Protein AF-A0AAV2JQS8-F1 (afdb_monomer_lite)

Secondary structure (DSSP, 8-state):
-HHHHHHHHHHHHHHHHHHHHTT--STTTTGGGHHHHHHHHHHHHHHHHH-SSSSTTSSSS---------GGGT--SSSHHHHHHHHHHHHHHHHHHHHHHHHHHHHHHHHHHHHHHHHHHHHHHHHHHHH--

Foldseek 3Di:
DVVVLVVVLVVVCCVVCVVPPVVDDDPPPPVVCVVVNVVSVCVVVCVVVVPPDDDPPPPPPDDPDDDDDPCVVVPPDDDVVVVVVVVVVVVVVVVVVVVVVVVVVVVVVVVVVVVVVVVVVVVVVVVVVVVVD

Radius of gyration: 31.69 Å; chains: 1; bounding box: 70×42×85 Å

InterPro domains:
  IPR001388 Synaptobrevin-like [PR00219] (57-76)
  IPR001388 Synaptobrevin-like [PR00219] (77-96)
  IPR001388 Synaptobrevin-like [PR00219] (111-130)
  IPR010908 Longin domain [PF13774] (1-35)
  IPR010908 Longin domain [PS50859] (1-37)
  IPR010908 Longin domain [cd14824] (1-44)
  IPR011012 Longin-like domain superfamily [SSF64356] (1-44)
  IPR042855 v-SNARE, coiled-coil homology domain [PF00957] (53-128)
  IPR042855 v-SNARE, coiled-coil homology domain [PS50892] (52-112)
  IPR044565 Vesicle-trafficking protein Sec22 [PTHR45837] (1-131)

Structure (mmCIF, N/CA/C/O backbone):
data_AF-A0AAV2JQS8-F1
#
_entry.id   AF-A0AAV2JQS8-F1
#
loop_
_atom_site.group_PDB
_atom_site.id
_atom_site.type_symbol
_atom_site.label_atom_id
_atom_site.label_alt_id
_atom_site.label_comp_id
_atom_site.label_asym_id
_atom_site.label_entity_id
_atom_site.label_seq_id
_atom_site.pdbx_PDB_ins_code
_atom_site.Cartn_x
_atom_site.Cartn_y
_atom_site.Cartn_z
_atom_site.occupancy
_atom_site.B_iso_or_equiv
_atom_site.auth_seq_id
_atom_site.auth_comp_id
_atom_site.auth_asym_id
_atom_site.auth_atom_id
_atom_site.pdb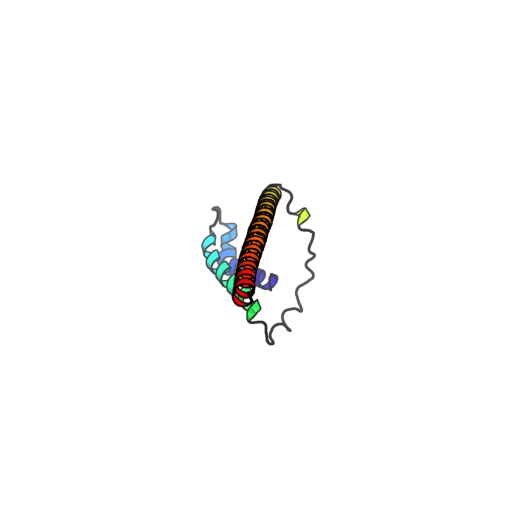x_PDB_model_num
ATOM 1 N N . MET A 1 1 ? -5.481 -16.081 4.607 1.00 63.09 1 MET A N 1
ATOM 2 C CA . MET A 1 1 ? -4.328 -15.184 4.874 1.00 63.09 1 MET A CA 1
ATOM 3 C C . MET A 1 1 ? -4.772 -13.772 5.216 1.00 63.09 1 MET A C 1
ATOM 5 O O . MET A 1 1 ? -4.501 -13.361 6.325 1.00 63.09 1 MET A O 1
ATOM 9 N N . ALA A 1 2 ? -5.462 -13.045 4.323 1.00 75.00 2 ALA A N 1
ATOM 10 C CA . ALA A 1 2 ? -5.961 -11.702 4.652 1.00 75.00 2 ALA A CA 1
ATOM 11 C C . ALA A 1 2 ? -6.977 -11.728 5.808 1.00 75.00 2 ALA A C 1
ATOM 13 O O . ALA A 1 2 ? -6.798 -11.006 6.776 1.00 75.00 2 ALA A O 1
ATOM 14 N N . PHE A 1 3 ? -7.964 -12.629 5.758 1.00 79.81 3 PHE A N 1
ATOM 15 C CA . PHE A 1 3 ? -8.915 -12.810 6.861 1.00 79.81 3 PHE A CA 1
ATOM 16 C C . PHE A 1 3 ? -8.243 -13.267 8.159 1.00 79.81 3 PHE A C 1
ATOM 18 O O . PHE A 1 3 ? -8.469 -12.645 9.181 1.00 79.81 3 PHE A O 1
ATOM 25 N N . GLY A 1 4 ? -7.334 -14.248 8.112 1.00 81.50 4 GLY A N 1
ATOM 26 C CA . GLY A 1 4 ? -6.567 -14.653 9.303 1.00 81.50 4 GLY A CA 1
ATOM 27 C C . GLY A 1 4 ? -5.692 -13.539 9.900 1.00 81.50 4 GLY A C 1
ATOM 28 O O . GLY A 1 4 ? -5.564 -13.446 11.111 1.00 81.50 4 GLY A O 1
ATOM 29 N N . TYR A 1 5 ? -5.134 -12.648 9.072 1.00 84.88 5 TYR A N 1
ATOM 30 C CA . TYR A 1 5 ? -4.447 -11.446 9.559 1.00 84.88 5 TYR A CA 1
ATOM 31 C C . TYR A 1 5 ? -5.410 -10.493 10.279 1.00 84.88 5 TYR A C 1
ATOM 33 O O . TYR A 1 5 ? -5.081 -9.974 11.341 1.00 84.88 5 TYR A O 1
ATOM 41 N N . LEU A 1 6 ? -6.592 -10.258 9.703 1.00 88.56 6 LEU A N 1
ATOM 42 C CA . LEU A 1 6 ? -7.609 -9.397 10.310 1.00 88.56 6 LEU A CA 1
ATOM 43 C C . LEU A 1 6 ? -8.172 -9.995 11.605 1.00 88.56 6 LEU A C 1
ATOM 45 O O . LEU A 1 6 ? -8.435 -9.245 12.539 1.00 88.56 6 LEU A O 1
ATOM 49 N N . ASP A 1 7 ? -8.315 -11.315 11.670 1.00 86.75 7 ASP A N 1
ATOM 50 C CA . ASP A 1 7 ? -8.794 -12.028 12.853 1.00 86.75 7 ASP A CA 1
ATOM 51 C C . ASP A 1 7 ? -7.783 -11.966 14.008 1.00 86.75 7 ASP A C 1
ATOM 53 O O . ASP A 1 7 ? -8.140 -11.576 15.120 1.00 86.75 7 ASP A O 1
ATOM 57 N N . ASP A 1 8 ? -6.493 -12.200 13.730 1.00 88.69 8 ASP A N 1
ATOM 58 C CA . ASP A 1 8 ? -5.422 -12.018 14.721 1.00 88.69 8 ASP A CA 1
ATOM 59 C C . ASP A 1 8 ? -5.367 -10.569 15.235 1.00 88.69 8 ASP A C 1
ATOM 61 O O . ASP A 1 8 ? -5.301 -10.334 16.443 1.00 88.69 8 ASP A O 1
ATOM 65 N N . LEU A 1 9 ? -5.464 -9.578 14.338 1.00 93.25 9 LEU A N 1
ATOM 66 C CA . LEU A 1 9 ? -5.535 -8.171 14.742 1.00 93.25 9 LEU A CA 1
ATOM 67 C C . LEU A 1 9 ? -6.751 -7.886 15.626 1.00 93.25 9 LEU A C 1
ATOM 69 O O . LEU A 1 9 ? -6.612 -7.200 16.639 1.00 93.25 9 LEU A O 1
ATOM 73 N N . HIS A 1 10 ? -7.926 -8.389 15.242 1.00 92.12 10 HIS A N 1
ATOM 74 C CA . HIS A 1 10 ? -9.167 -8.188 15.978 1.00 92.12 10 HIS A CA 1
ATOM 75 C C . HIS A 1 10 ? -9.078 -8.782 17.386 1.00 92.12 10 HIS A C 1
ATOM 77 O O . HIS A 1 10 ? -9.307 -8.058 18.356 1.00 92.12 10 HIS A O 1
ATOM 83 N N . SER A 1 11 ? -8.679 -10.053 17.507 1.00 92.81 11 SER A N 1
ATOM 84 C CA . SER A 1 11 ? -8.529 -10.727 18.800 1.00 92.81 11 SER A CA 1
ATOM 85 C C . SER A 1 11 ? -7.567 -9.961 19.702 1.00 92.81 11 SER A C 1
ATOM 87 O O . SER A 1 11 ? -7.920 -9.575 20.812 1.00 92.81 11 SER A O 1
ATOM 89 N N . ARG A 1 12 ? -6.369 -9.645 19.200 1.00 92.81 12 ARG A N 1
ATOM 90 C CA . ARG A 1 12 ? -5.323 -8.969 19.981 1.00 92.81 12 ARG A CA 1
ATOM 91 C C . ARG A 1 12 ? -5.728 -7.574 20.428 1.00 92.81 12 ARG A C 1
ATOM 93 O O . ARG A 1 12 ? -5.466 -7.190 21.568 1.00 92.81 12 ARG A O 1
ATOM 100 N N . PHE A 1 13 ? -6.367 -6.816 19.542 1.00 95.31 13 PHE A N 1
ATOM 101 C CA . PHE A 1 13 ? -6.859 -5.488 19.874 1.00 95.31 13 PHE A CA 1
ATOM 102 C C . PHE A 1 13 ? -7.972 -5.556 20.924 1.00 95.31 13 PHE A C 1
ATOM 104 O O . PHE A 1 13 ? -7.969 -4.779 21.881 1.00 95.31 13 PHE A O 1
ATOM 111 N N . TYR A 1 14 ? -8.912 -6.490 20.769 1.00 94.31 14 TYR A N 1
ATOM 112 C CA . TYR A 1 14 ? -10.020 -6.664 21.701 1.00 94.31 14 TYR A CA 1
ATOM 113 C C . TYR A 1 14 ? -9.539 -7.116 23.086 1.00 94.31 14 TYR A C 1
ATOM 115 O O . TYR A 1 14 ? -9.978 -6.556 24.092 1.00 94.31 14 TYR A O 1
ATOM 123 N N . ASP A 1 15 ? -8.573 -8.032 23.146 1.00 93.88 15 ASP A N 1
ATOM 124 C CA . ASP A 1 15 ? -7.970 -8.497 24.398 1.00 93.88 15 ASP A CA 1
ATOM 125 C C . ASP A 1 15 ? -7.298 -7.352 25.167 1.00 93.88 15 ASP A C 1
ATOM 127 O O . ASP A 1 15 ? -7.456 -7.221 26.383 1.00 93.88 15 ASP A O 1
ATOM 131 N N . GLN A 1 16 ? -6.569 -6.485 24.461 1.00 92.75 16 GLN A N 1
ATOM 132 C CA . GLN A 1 16 ? -5.798 -5.412 25.086 1.00 92.75 16 GLN A CA 1
ATOM 133 C C . GLN A 1 16 ? -6.639 -4.165 25.400 1.00 92.75 16 GLN A C 1
ATOM 135 O O . GLN A 1 16 ? -6.431 -3.502 26.424 1.00 92.75 16 GLN A O 1
ATOM 140 N N . TYR A 1 17 ? -7.589 -3.825 24.527 1.00 93.44 17 TYR A N 1
ATOM 141 C CA . TYR A 1 17 ? -8.281 -2.537 24.556 1.00 93.44 17 TYR A CA 1
ATOM 142 C C . TYR A 1 17 ? -9.803 -2.634 24.593 1.00 93.44 17 TYR A C 1
ATOM 144 O O . TYR A 1 17 ? -10.432 -1.623 24.898 1.00 93.44 17 TYR A O 1
ATOM 152 N N . GLY A 1 18 ? -10.419 -3.799 24.368 1.00 90.50 18 GLY A N 1
ATOM 153 C CA . GLY A 1 18 ? -11.869 -3.953 24.165 1.00 90.50 18 GLY A CA 1
ATOM 154 C C . GLY A 1 18 ? -12.733 -3.292 25.243 1.00 90.50 18 GLY A C 1
ATOM 155 O O . GLY A 1 18 ? -13.697 -2.593 24.935 1.00 90.50 18 GLY A O 1
ATOM 156 N N . ARG A 1 19 ? -12.333 -3.404 26.517 1.00 90.88 19 ARG A N 1
ATOM 157 C CA . ARG A 1 19 ? -13.028 -2.753 27.647 1.00 90.88 19 ARG A CA 1
ATOM 158 C C . ARG A 1 19 ? -12.876 -1.229 27.668 1.00 90.88 19 ARG A C 1
ATOM 160 O O . ARG A 1 19 ? -13.765 -0.535 28.145 1.00 90.88 19 ARG A O 1
ATOM 167 N N . LYS A 1 20 ? -11.755 -0.712 27.159 1.00 89.25 20 LYS A N 1
ATOM 168 C CA . LYS A 1 20 ? -11.413 0.718 27.137 1.00 89.25 20 LYS A CA 1
ATOM 169 C C . LYS A 1 20 ? -12.020 1.440 25.937 1.00 89.25 20 LYS A C 1
ATOM 171 O O . LYS A 1 20 ? -12.221 2.643 26.028 1.00 89.25 20 LYS A O 1
ATOM 176 N N . VAL A 1 21 ? -12.341 0.739 24.842 1.00 89.94 21 VAL A N 1
ATOM 177 C CA . VAL A 1 21 ? -12.854 1.355 23.599 1.00 89.94 21 VAL A CA 1
ATOM 178 C C . VAL A 1 21 ? -14.055 2.266 23.865 1.00 89.94 21 VAL A C 1
ATOM 180 O O . VAL A 1 21 ? -14.086 3.388 23.373 1.00 89.94 21 VAL A O 1
ATOM 183 N N . ARG A 1 22 ? -15.012 1.820 24.690 1.00 87.62 22 ARG A N 1
ATOM 184 C CA . ARG A 1 22 ? -16.250 2.570 24.973 1.00 87.62 22 ARG A CA 1
ATOM 185 C C . ARG A 1 22 ? -16.035 3.862 25.768 1.00 87.62 22 ARG A C 1
ATOM 187 O O . ARG A 1 22 ? -16.899 4.726 25.737 1.00 87.62 22 ARG A O 1
ATOM 194 N N . SER A 1 23 ? -14.918 3.988 26.485 1.00 89.06 23 SER A N 1
ATOM 195 C CA . SER A 1 23 ? -14.625 5.141 27.347 1.00 89.06 23 SER A CA 1
ATOM 196 C C . SER A 1 23 ? -13.670 6.155 26.713 1.00 89.06 23 SER A C 1
ATOM 198 O O . SER A 1 23 ? -13.312 7.139 27.355 1.00 89.06 23 SER A O 1
ATOM 200 N N . VAL A 1 24 ? -13.194 5.914 25.487 1.00 89.44 24 VAL A N 1
ATOM 201 C CA . VAL A 1 24 ? -12.248 6.815 24.823 1.00 89.44 24 VAL A CA 1
ATOM 202 C C . VAL A 1 24 ? -12.976 7.976 24.154 1.00 89.44 24 VAL A C 1
ATOM 204 O O . VAL A 1 24 ? -13.840 7.775 23.310 1.00 89.44 24 VAL A O 1
ATOM 207 N N . THR A 1 25 ? -12.548 9.196 24.470 1.00 88.88 25 THR A N 1
ATOM 208 C CA . THR A 1 25 ? -13.053 10.440 23.864 1.00 88.88 25 THR A CA 1
ATOM 209 C C . THR A 1 25 ? -12.055 11.106 22.918 1.00 88.88 25 THR A C 1
ATOM 211 O O . THR A 1 25 ? -12.450 11.906 22.074 1.00 88.88 25 THR A O 1
ATOM 214 N N . ARG A 1 26 ? -10.759 10.785 23.032 1.00 90.25 26 ARG A N 1
ATOM 215 C CA . ARG A 1 26 ? -9.690 11.424 22.250 1.00 90.25 26 ARG A CA 1
ATOM 216 C C . ARG A 1 26 ? -9.254 10.565 21.045 1.00 90.25 26 ARG A C 1
ATOM 218 O O . ARG A 1 26 ? -9.103 9.344 21.194 1.00 90.25 26 ARG A O 1
ATOM 225 N N . PRO A 1 27 ? -8.992 11.174 19.874 1.00 91.44 27 PRO A N 1
ATOM 226 C CA . PRO A 1 27 ? -8.458 10.469 18.709 1.00 91.44 27 PRO A CA 1
ATOM 227 C C . PRO A 1 27 ? -7.129 9.759 19.001 1.00 91.44 27 PRO A C 1
ATOM 229 O O . PRO A 1 27 ? -6.369 10.185 19.868 1.00 91.44 27 PRO A O 1
ATOM 232 N N . TYR A 1 28 ? -6.842 8.685 18.260 1.00 90.31 28 TYR A N 1
ATOM 233 C CA . TYR A 1 28 ? -5.561 7.956 18.294 1.00 90.31 28 TYR A CA 1
ATOM 234 C C . TYR A 1 28 ? -5.127 7.412 19.666 1.00 90.31 28 TYR A C 1
ATOM 236 O O . TYR A 1 28 ? -3.952 7.134 19.889 1.00 90.31 28 TYR A O 1
ATOM 244 N N . THR A 1 29 ? -6.066 7.184 20.586 1.00 91.69 29 THR A N 1
ATOM 245 C CA . THR A 1 29 ? -5.748 6.685 21.939 1.00 91.69 29 THR A CA 1
ATOM 246 C C . THR A 1 29 ? -5.017 5.343 21.956 1.00 91.69 29 THR A C 1
ATOM 248 O O . THR A 1 29 ? -4.301 5.060 22.910 1.00 91.69 29 THR A O 1
ATOM 251 N N . PHE A 1 30 ? -5.169 4.533 20.909 1.00 93.88 30 PHE A N 1
ATOM 252 C CA . PHE A 1 30 ? -4.563 3.206 20.793 1.00 93.88 30 PHE A CA 1
ATOM 253 C C . PHE A 1 30 ? -3.441 3.147 19.748 1.00 93.88 30 PHE A C 1
ATOM 255 O O . PHE A 1 30 ? -3.160 2.079 19.213 1.00 93.88 30 PHE A O 1
ATOM 262 N N . ILE A 1 31 ? -2.799 4.281 19.436 1.00 93.81 31 ILE A N 1
ATOM 263 C CA . ILE A 1 31 ? -1.724 4.352 18.430 1.00 93.81 31 ILE A CA 1
ATOM 264 C C . ILE A 1 31 ? -0.545 3.421 18.740 1.00 93.81 31 ILE A C 1
ATOM 266 O O . ILE A 1 31 ? 0.119 2.947 17.828 1.00 93.81 31 I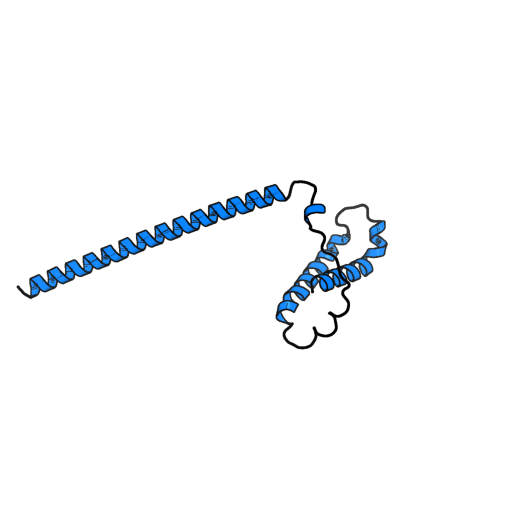LE A O 1
ATOM 270 N N . GLU A 1 32 ? -0.320 3.083 20.010 1.00 92.88 32 GLU A N 1
ATOM 271 C CA . GLU A 1 32 ? 0.711 2.122 20.420 1.00 92.88 32 GLU A CA 1
ATOM 272 C C . GLU A 1 32 ? 0.522 0.733 19.789 1.00 92.88 32 GLU A C 1
ATOM 274 O O . GLU A 1 32 ? 1.506 0.026 19.548 1.00 92.88 32 GLU A O 1
ATOM 279 N N . PHE A 1 33 ? -0.723 0.364 19.461 1.00 95.56 33 PHE A N 1
ATOM 280 C CA . PHE A 1 33 ? -1.041 -0.884 18.771 1.00 95.56 33 PHE A CA 1
ATOM 281 C C . PHE A 1 33 ? -0.492 -0.928 17.336 1.00 95.56 33 PHE A C 1
ATOM 283 O O . PHE A 1 33 ? -0.332 -2.012 16.778 1.00 95.56 33 PHE A O 1
ATOM 290 N N . ASP A 1 34 ? -0.126 0.215 16.745 1.00 94.06 34 ASP A N 1
ATOM 291 C CA . ASP A 1 34 ? 0.478 0.273 15.410 1.00 94.06 34 ASP A CA 1
ATOM 292 C C . ASP A 1 34 ? 1.769 -0.557 15.319 1.00 94.06 34 ASP A C 1
ATOM 294 O O . ASP A 1 34 ? 1.993 -1.257 14.332 1.00 94.06 34 ASP A O 1
ATOM 298 N N . ASN A 1 35 ? 2.562 -0.613 16.396 1.00 95.12 35 ASN A N 1
ATOM 299 C CA . ASN A 1 35 ? 3.735 -1.492 16.462 1.00 95.12 35 ASN A CA 1
ATOM 300 C C . ASN A 1 35 ? 3.364 -2.967 16.238 1.00 95.12 35 ASN A C 1
ATOM 302 O O . ASN A 1 35 ? 4.067 -3.697 15.529 1.00 95.12 35 ASN A O 1
ATOM 306 N N . TYR A 1 36 ? 2.244 -3.410 16.819 1.00 94.69 36 TYR A N 1
ATOM 307 C CA . TYR A 1 36 ? 1.733 -4.758 16.596 1.00 94.69 36 TYR A CA 1
ATOM 308 C C . TYR A 1 36 ? 1.251 -4.931 15.155 1.00 94.69 36 TYR A C 1
ATOM 310 O O . TYR A 1 36 ? 1.629 -5.907 14.507 1.00 94.69 36 TYR A O 1
ATOM 318 N N . ILE A 1 37 ? 0.496 -3.964 14.622 1.00 94.44 37 ILE A N 1
ATOM 319 C CA . ILE A 1 37 ? 0.002 -3.983 13.237 1.00 94.44 37 ILE A CA 1
ATOM 320 C C . ILE A 1 37 ? 1.160 -4.152 12.251 1.00 94.44 37 ILE A C 1
ATOM 322 O O . ILE A 1 37 ? 1.088 -5.008 11.366 1.00 94.44 37 ILE A O 1
ATOM 326 N N . GLN A 1 38 ? 2.243 -3.389 12.414 1.00 94.12 38 GLN A N 1
ATOM 327 C CA . GLN A 1 38 ? 3.429 -3.473 11.561 1.00 94.12 38 GLN A CA 1
ATOM 328 C C . GLN A 1 38 ? 4.124 -4.839 11.668 1.00 94.12 38 GLN A C 1
ATOM 330 O O . GLN A 1 38 ? 4.479 -5.437 10.646 1.00 94.12 38 GLN A O 1
ATOM 335 N N . LYS A 1 39 ? 4.277 -5.370 12.889 1.00 91.44 39 LYS A N 1
ATOM 336 C CA . LYS A 1 39 ? 4.880 -6.689 13.131 1.00 91.44 39 LYS A CA 1
ATOM 337 C C . LYS A 1 39 ? 4.046 -7.811 12.514 1.00 91.44 39 LYS A C 1
ATOM 339 O O . LYS A 1 39 ? 4.585 -8.617 11.753 1.00 91.44 39 LYS A O 1
ATOM 344 N N . ALA A 1 40 ? 2.745 -7.837 12.790 1.00 88.94 40 ALA A N 1
ATOM 345 C CA . ALA A 1 40 ? 1.816 -8.816 12.239 1.00 88.94 40 ALA A CA 1
ATOM 346 C C . ALA A 1 40 ? 1.779 -8.720 10.707 1.00 88.94 40 ALA A C 1
ATOM 348 O O . ALA A 1 40 ? 1.917 -9.728 10.017 1.00 88.94 40 ALA A O 1
ATOM 349 N N . LYS A 1 41 ? 1.734 -7.504 10.147 1.00 89.50 41 LYS A N 1
ATOM 350 C CA . LYS A 1 41 ? 1.786 -7.286 8.695 1.00 89.50 41 LYS A CA 1
ATOM 351 C C . LYS A 1 41 ? 3.035 -7.907 8.079 1.00 89.50 41 LYS A C 1
ATOM 353 O O . LYS A 1 41 ? 2.924 -8.594 7.065 1.00 89.50 41 LYS A O 1
ATOM 358 N N . LYS A 1 42 ? 4.208 -7.714 8.693 1.00 88.00 42 LYS A N 1
ATOM 359 C CA . LYS A 1 42 ? 5.451 -8.343 8.233 1.00 88.00 42 LYS A CA 1
ATOM 360 C C . LYS A 1 42 ? 5.364 -9.865 8.326 1.00 88.00 42 LYS A C 1
ATOM 362 O O . LYS A 1 42 ? 5.651 -10.525 7.340 1.00 88.00 42 LYS A O 1
ATOM 367 N N . MET A 1 43 ? 4.902 -10.425 9.444 1.00 84.38 43 MET A N 1
ATOM 368 C CA . MET A 1 43 ? 4.780 -11.880 9.625 1.00 84.38 43 MET A CA 1
ATOM 369 C C . MET A 1 43 ? 3.841 -12.536 8.604 1.00 84.38 43 MET A C 1
ATOM 371 O O . MET A 1 43 ? 4.189 -13.559 8.015 1.00 84.38 43 MET A O 1
ATOM 375 N N . PHE A 1 44 ? 2.673 -11.945 8.347 1.00 81.75 44 PHE A N 1
ATOM 376 C CA . PHE A 1 44 ? 1.703 -12.469 7.382 1.00 81.75 44 PHE A CA 1
ATOM 377 C C . PHE A 1 44 ? 2.119 -12.218 5.921 1.00 81.75 44 PHE A C 1
ATOM 379 O O . PHE A 1 44 ? 1.792 -13.024 5.045 1.00 81.75 44 PHE A O 1
ATOM 386 N N . ALA A 1 45 ? 2.874 -11.147 5.642 1.00 81.50 45 ALA A N 1
ATOM 387 C CA . ALA A 1 45 ? 3.477 -10.908 4.331 1.00 81.50 45 ALA A CA 1
ATOM 388 C C . ALA A 1 45 ? 4.631 -11.883 4.047 1.00 81.50 45 ALA A C 1
ATOM 390 O O . ALA A 1 45 ? 4.681 -12.463 2.966 1.00 81.50 45 ALA A O 1
ATOM 391 N N . ASP A 1 46 ? 5.502 -12.121 5.028 1.00 70.38 46 ASP A N 1
ATOM 392 C CA . ASP A 1 46 ? 6.665 -13.016 4.934 1.00 70.38 46 ASP A CA 1
ATOM 393 C C . ASP A 1 46 ? 6.250 -14.501 4.982 1.00 70.38 46 ASP A C 1
ATOM 395 O O . ASP A 1 46 ? 6.859 -15.373 4.366 1.00 70.38 46 ASP A O 1
ATOM 399 N N . SER A 1 47 ? 5.090 -14.801 5.575 1.00 58.84 47 SER A N 1
ATOM 400 C CA . SER A 1 47 ? 4.416 -16.101 5.430 1.00 58.84 47 SER A CA 1
ATOM 401 C C . SER A 1 47 ? 3.959 -16.392 3.991 1.00 58.84 47 SER A C 1
ATOM 403 O O . SER A 1 47 ? 3.554 -17.513 3.692 1.00 58.84 47 SER A O 1
ATOM 405 N N . ARG A 1 48 ? 4.036 -15.442 3.043 1.00 55.97 48 ARG A N 1
ATOM 406 C CA . ARG A 1 48 ? 3.971 -15.775 1.606 1.00 55.97 48 ARG A CA 1
ATOM 407 C C . ARG A 1 48 ? 5.234 -16.499 1.118 1.00 55.97 48 ARG A C 1
ATOM 409 O O . ARG A 1 48 ? 5.103 -17.300 0.204 1.00 55.97 48 ARG A O 1
ATOM 416 N N . ALA A 1 49 ? 6.395 -16.285 1.743 1.00 52.09 49 ALA A N 1
ATOM 417 C CA . ALA A 1 49 ? 7.657 -16.952 1.412 1.00 52.09 49 ALA A CA 1
ATOM 418 C C . ALA A 1 49 ? 7.852 -18.288 2.159 1.00 52.09 49 ALA A C 1
ATOM 420 O O . ALA A 1 49 ? 8.454 -19.212 1.621 1.00 52.09 49 ALA A O 1
ATOM 421 N N . ARG A 1 50 ? 7.298 -18.434 3.375 1.00 48.47 50 ARG A N 1
ATOM 422 C CA . ARG A 1 50 ? 7.403 -19.668 4.191 1.00 48.47 50 ARG A CA 1
ATOM 423 C C . ARG A 1 50 ? 6.380 -20.768 3.878 1.00 48.47 50 ARG A C 1
ATOM 425 O O . ARG A 1 50 ? 6.501 -21.874 4.394 1.00 48.47 50 ARG A O 1
ATOM 432 N N . ARG A 1 51 ? 5.381 -20.501 3.035 1.00 52.31 51 ARG A N 1
ATOM 433 C CA . ARG A 1 51 ? 4.263 -21.415 2.728 1.00 52.31 51 ARG A CA 1
ATOM 434 C C . ARG A 1 51 ? 4.590 -22.488 1.681 1.00 52.31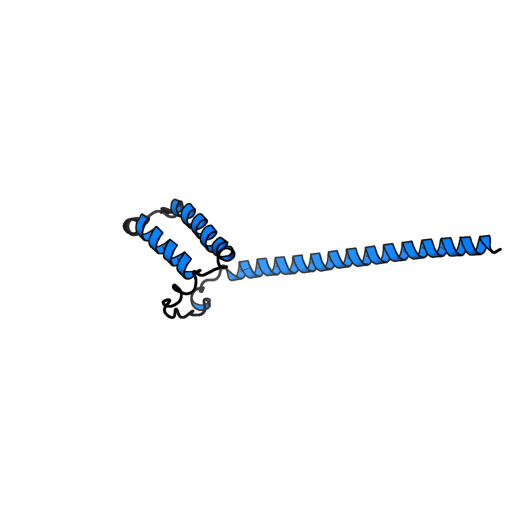 51 ARG A C 1
ATOM 436 O O . ARG A 1 51 ? 3.736 -22.814 0.866 1.00 52.31 51 ARG A O 1
ATOM 443 N N . ASN A 1 52 ? 5.800 -23.048 1.717 1.00 50.06 52 ASN A N 1
ATOM 444 C CA . ASN A 1 52 ? 6.194 -24.125 0.806 1.00 50.06 52 ASN A CA 1
ATOM 445 C C . ASN A 1 52 ? 6.222 -25.528 1.426 1.00 50.06 52 ASN A C 1
ATOM 447 O O . ASN A 1 52 ? 6.744 -26.428 0.785 1.00 50.06 52 ASN A O 1
ATOM 451 N N . LEU A 1 53 ? 5.661 -25.777 2.617 1.00 46.84 53 LEU A N 1
ATOM 452 C CA . LEU A 1 53 ? 5.367 -27.164 2.997 1.00 46.84 53 LEU A CA 1
ATOM 453 C C . LEU A 1 53 ? 4.319 -27.277 4.118 1.00 46.84 53 LEU A C 1
ATOM 455 O O . LEU A 1 53 ? 4.412 -26.624 5.150 1.00 46.84 53 LEU A O 1
ATOM 459 N N . SER A 1 54 ? 3.330 -28.130 3.860 1.00 48.53 54 SER A N 1
ATOM 460 C CA . SER A 1 54 ? 2.496 -28.914 4.790 1.00 48.53 54 SER A CA 1
ATOM 461 C C . SER A 1 54 ? 1.411 -28.301 5.697 1.00 48.53 54 SER A C 1
ATOM 463 O O . SER A 1 54 ? 0.487 -29.045 6.009 1.00 48.53 54 SER A O 1
ATOM 465 N N . SER A 1 55 ? 1.389 -27.019 6.081 1.00 49.25 55 SER A N 1
ATOM 466 C CA . SER A 1 55 ? 0.413 -26.572 7.120 1.00 49.25 55 SER A CA 1
ATOM 467 C C . SER A 1 55 ? -0.885 -25.895 6.632 1.00 49.25 55 SER A C 1
ATOM 469 O O . SER A 1 55 ? -1.739 -25.569 7.446 1.00 49.25 55 SER A O 1
ATOM 471 N N . ILE A 1 56 ? -1.084 -25.699 5.321 1.00 50.88 56 ILE A N 1
ATOM 472 C CA . ILE A 1 56 ? -2.266 -25.008 4.740 1.00 50.88 56 ILE A CA 1
ATOM 473 C C . ILE A 1 56 ? -3.318 -26.003 4.205 1.00 50.88 56 ILE A C 1
ATOM 475 O O . ILE A 1 56 ? -3.983 -25.726 3.212 1.00 50.88 56 ILE A O 1
ATOM 479 N N . ASN A 1 57 ? -3.442 -27.196 4.785 1.00 48.69 57 ASN A N 1
ATOM 480 C CA . ASN A 1 57 ? -4.536 -28.111 4.423 1.00 48.69 57 ASN A CA 1
ATOM 481 C C . ASN A 1 57 ? -5.675 -28.109 5.451 1.00 48.69 57 ASN A C 1
ATOM 483 O O . ASN A 1 57 ? -6.789 -28.481 5.107 1.00 48.69 57 ASN A O 1
ATOM 487 N N . THR A 1 58 ? -5.436 -27.639 6.679 1.00 53.28 58 THR A N 1
ATOM 488 C CA . THR A 1 58 ? -6.374 -27.887 7.789 1.00 53.28 58 THR A CA 1
ATOM 489 C C . THR A 1 58 ? -7.150 -26.649 8.253 1.00 53.28 58 THR A C 1
ATOM 491 O O . THR A 1 58 ? -8.189 -26.791 8.878 1.00 53.28 58 THR A O 1
ATOM 494 N N . GLU A 1 59 ? -6.716 -25.431 7.913 1.00 49.41 59 GLU A N 1
ATOM 495 C CA . GLU A 1 59 ? -7.326 -24.186 8.433 1.00 49.41 59 GLU A CA 1
ATOM 496 C C . GLU A 1 59 ? -8.187 -23.426 7.397 1.00 49.41 59 GLU A C 1
ATOM 498 O O . GLU A 1 59 ? -8.599 -22.291 7.615 1.00 49.41 59 GLU A O 1
ATOM 503 N N . LEU A 1 60 ? -8.454 -24.036 6.234 1.00 52.69 60 LEU A N 1
ATOM 504 C CA . LEU A 1 60 ? -9.256 -23.443 5.149 1.00 52.69 60 LEU A CA 1
ATOM 505 C C . LEU A 1 60 ? -10.660 -24.045 5.002 1.00 52.69 60 LEU A C 1
ATOM 507 O O . LEU A 1 60 ? -11.376 -23.660 4.079 1.00 52.69 60 LEU A O 1
ATOM 511 N N . GLN A 1 61 ? -11.067 -24.966 5.879 1.00 48.25 61 GLN A N 1
ATOM 512 C CA . GLN A 1 61 ? -12.388 -25.593 5.772 1.00 48.25 61 GLN A CA 1
ATOM 513 C C . GLN A 1 61 ? -13.525 -24.815 6.441 1.00 48.25 61 GLN A C 1
ATOM 515 O O . GLN A 1 61 ? -14.673 -25.184 6.223 1.00 48.25 61 GLN A O 1
ATOM 520 N N . ASP A 1 62 ? -13.248 -23.725 7.167 1.00 54.00 62 ASP A N 1
ATOM 521 C CA . ASP A 1 62 ? -14.307 -23.009 7.890 1.00 54.00 62 ASP A CA 1
ATOM 522 C C . ASP A 1 62 ? -14.179 -21.480 7.829 1.00 54.00 62 ASP A C 1
ATOM 524 O O . ASP A 1 62 ? -14.078 -20.780 8.832 1.00 54.00 62 ASP A O 1
ATOM 528 N N . VAL A 1 63 ? -14.189 -20.928 6.612 1.00 53.12 63 VAL A N 1
ATOM 529 C CA . VAL A 1 63 ? -14.533 -19.511 6.423 1.00 53.12 63 VAL A CA 1
ATOM 530 C C . VAL A 1 63 ? -15.797 -19.444 5.585 1.00 53.12 63 VAL A C 1
ATOM 532 O O . VAL A 1 63 ? -15.773 -19.464 4.352 1.00 53.12 63 VAL A O 1
ATOM 535 N N . GLN A 1 64 ? -16.912 -19.403 6.313 1.00 50.94 64 GLN A N 1
ATOM 536 C CA . GLN A 1 64 ? -18.244 -19.065 5.838 1.00 50.94 64 GLN A CA 1
ATOM 537 C C . GLN A 1 64 ? -18.197 -17.961 4.778 1.00 50.94 64 GLN A C 1
ATOM 539 O O . GLN A 1 64 ? -17.615 -16.897 4.957 1.00 50.94 64 GLN A O 1
ATOM 544 N N . ARG A 1 65 ? -18.859 -18.265 3.668 1.00 50.09 65 ARG A N 1
ATOM 545 C CA . ARG A 1 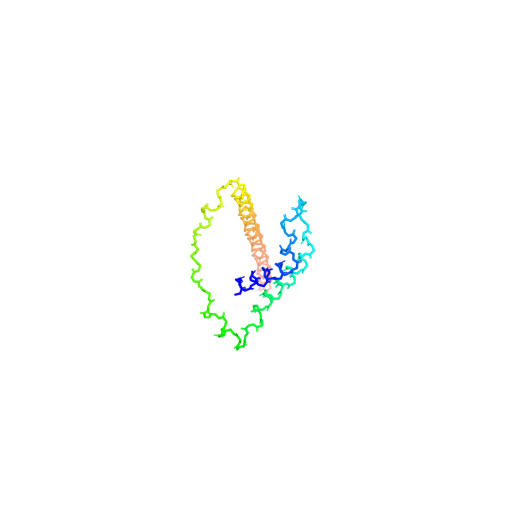65 ? -19.315 -17.419 2.564 1.00 50.09 65 ARG A CA 1
ATOM 546 C C . ARG A 1 65 ? -19.533 -15.937 2.946 1.00 50.09 65 ARG A C 1
ATOM 548 O O . ARG A 1 65 ? -20.662 -15.525 3.188 1.00 50.09 65 ARG A O 1
ATOM 555 N N . ILE A 1 66 ? -18.484 -15.111 2.942 1.00 59.38 66 ILE A N 1
ATOM 556 C CA . ILE A 1 66 ? -18.646 -13.649 2.986 1.00 59.38 66 ILE A CA 1
ATOM 557 C C . ILE A 1 66 ? -18.925 -13.181 1.559 1.00 59.38 66 ILE A C 1
ATOM 559 O O . ILE A 1 66 ? -18.068 -13.247 0.678 1.00 59.38 66 ILE A O 1
ATOM 563 N N . MET A 1 67 ? -20.161 -12.745 1.331 1.00 55.25 67 MET A N 1
ATOM 564 C CA . MET A 1 67 ? -20.595 -12.134 0.082 1.00 55.25 67 MET A CA 1
ATOM 565 C C . MET A 1 67 ? -19.903 -10.776 -0.070 1.00 55.25 67 MET A C 1
ATOM 567 O O . MET A 1 67 ? -20.128 -9.861 0.718 1.00 55.25 67 MET A O 1
ATOM 571 N N . VAL A 1 68 ? -19.036 -10.657 -1.074 1.00 52.44 68 VAL A N 1
ATOM 572 C CA . VAL A 1 68 ? -18.436 -9.383 -1.478 1.00 52.44 68 VAL A CA 1
ATOM 573 C C . VAL A 1 68 ? -19.515 -8.595 -2.215 1.00 52.44 68 VAL A C 1
ATOM 575 O O . VAL A 1 68 ? -19.725 -8.798 -3.407 1.00 52.44 68 VAL A O 1
ATOM 578 N N . ALA A 1 69 ? -20.244 -7.732 -1.509 1.00 55.88 69 ALA A N 1
ATOM 579 C CA . ALA A 1 69 ? -20.993 -6.677 -2.179 1.00 55.88 69 ALA A CA 1
ATOM 580 C C . ALA A 1 69 ? -19.984 -5.702 -2.812 1.00 55.88 69 ALA A C 1
ATOM 582 O O . ALA A 1 69 ? -18.945 -5.407 -2.213 1.00 55.88 69 ALA A O 1
ATOM 583 N N . ASN A 1 70 ? -20.259 -5.258 -4.042 1.00 53.75 70 ASN A N 1
ATOM 584 C CA . ASN A 1 70 ? -19.401 -4.335 -4.781 1.00 53.75 70 ASN A CA 1
ATOM 585 C C . ASN A 1 70 ? -19.081 -3.111 -3.914 1.00 53.75 70 ASN A C 1
ATOM 587 O O . ASN A 1 70 ? -19.971 -2.409 -3.441 1.00 53.75 70 ASN A O 1
ATOM 591 N N . ILE A 1 71 ? -17.789 -2.845 -3.729 1.00 58.19 71 ILE A N 1
ATOM 592 C CA . ILE A 1 71 ? -17.252 -1.728 -2.934 1.00 58.19 71 ILE A CA 1
ATOM 593 C C . ILE A 1 71 ? -17.768 -0.346 -3.401 1.00 58.19 71 ILE A C 1
ATOM 595 O O . ILE A 1 71 ? -17.638 0.640 -2.678 1.00 58.19 71 ILE A O 1
ATOM 599 N N . GLU A 1 72 ? -18.376 -0.276 -4.589 1.00 51.19 72 GLU A N 1
ATOM 600 C CA . GLU A 1 72 ? -19.031 0.909 -5.153 1.00 51.19 72 GLU A CA 1
ATOM 601 C C . GLU A 1 72 ? -20.182 1.456 -4.298 1.00 51.19 72 GLU A C 1
ATOM 603 O O . GLU A 1 72 ? -20.399 2.666 -4.304 1.00 51.19 72 GLU A O 1
ATOM 608 N N . GLU A 1 73 ? -20.870 0.625 -3.509 1.00 54.12 73 GLU A N 1
ATOM 609 C CA . GLU A 1 73 ? -22.002 1.082 -2.686 1.00 54.12 73 GLU A CA 1
ATOM 610 C C . GLU A 1 73 ? -21.563 1.751 -1.365 1.00 54.12 73 GLU A C 1
ATOM 612 O O . GLU A 1 73 ? -22.295 2.555 -0.795 1.00 54.12 73 GLU A O 1
ATOM 617 N N . VAL A 1 74 ? -20.331 1.503 -0.899 1.00 54.25 74 VAL A N 1
ATOM 618 C CA . VAL A 1 74 ? -19.819 2.014 0.395 1.00 54.25 74 VAL A CA 1
ATOM 619 C C . VAL A 1 74 ? -18.871 3.217 0.233 1.00 54.25 74 VAL A C 1
ATOM 621 O O . VAL A 1 74 ? -18.534 3.888 1.207 1.00 54.25 74 VAL A O 1
ATOM 624 N N . LEU A 1 75 ? -18.494 3.572 -1.001 1.00 52.09 75 LEU A N 1
ATOM 625 C CA . LEU A 1 75 ? -17.672 4.751 -1.326 1.00 52.09 75 LEU A CA 1
ATOM 626 C C . LEU A 1 75 ? -18.495 5.950 -1.829 1.00 52.09 75 LEU A C 1
ATOM 628 O O . LEU A 1 75 ? -17.997 6.791 -2.580 1.00 52.09 75 LEU A O 1
ATOM 632 N N . GLN A 1 76 ? -19.747 6.086 -1.388 1.00 55.88 76 GLN A N 1
ATOM 633 C CA . GLN A 1 76 ? -20.530 7.305 -1.601 1.00 55.88 76 GLN A CA 1
ATOM 634 C C . GLN A 1 76 ? -20.061 8.450 -0.682 1.00 55.88 76 GLN A C 1
ATOM 636 O O . GLN A 1 76 ? -20.722 8.833 0.279 1.00 55.88 76 GLN A O 1
ATOM 641 N N . ARG A 1 77 ? -18.910 9.043 -1.014 1.00 59.28 77 ARG A N 1
ATOM 642 C CA . ARG A 1 77 ? -18.693 10.499 -0.980 1.00 59.28 77 ARG A CA 1
ATOM 643 C C . ARG A 1 77 ? -17.368 10.830 -1.657 1.00 59.28 77 ARG A C 1
ATOM 645 O O . ARG A 1 77 ? -16.319 10.292 -1.315 1.00 59.28 77 ARG A O 1
ATOM 652 N N . GLY A 1 78 ? -17.451 11.688 -2.669 1.00 65.81 78 GLY A N 1
ATOM 653 C CA . GLY A 1 78 ? -16.325 12.094 -3.494 1.00 65.81 78 GLY A CA 1
ATOM 654 C C . GLY A 1 78 ? -15.207 12.739 -2.681 1.00 65.81 78 GLY A C 1
ATOM 655 O O . GLY A 1 78 ? -15.452 13.706 -1.979 1.00 65.81 78 GLY A O 1
ATOM 656 N N .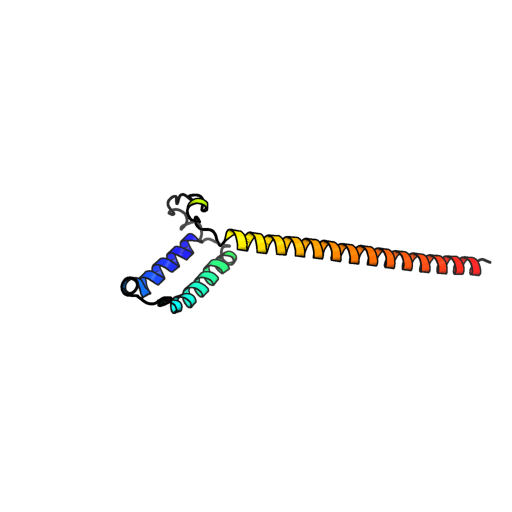 GLU A 1 79 ? -14.002 12.185 -2.823 1.00 53.97 79 GLU A N 1
ATOM 657 C CA . GLU A 1 79 ? -12.696 12.850 -2.652 1.00 53.97 79 GLU A CA 1
ATOM 658 C C . GLU A 1 79 ? -11.553 11.928 -3.145 1.00 53.97 79 GLU A C 1
ATOM 660 O O . GLU A 1 79 ? -10.571 12.394 -3.720 1.00 53.97 79 GLU A O 1
ATOM 665 N N . ALA A 1 80 ? -11.719 10.597 -3.078 1.00 54.81 80 ALA A N 1
ATOM 666 C CA . ALA A 1 80 ? -10.699 9.635 -3.528 1.00 54.81 80 ALA A CA 1
ATOM 667 C C . ALA A 1 80 ? -10.584 9.466 -5.063 1.00 54.81 80 ALA A C 1
ATOM 669 O O . ALA A 1 80 ? -9.509 9.131 -5.567 1.00 54.81 80 ALA A O 1
ATOM 670 N N . LEU A 1 81 ? -11.654 9.726 -5.826 1.00 53.09 81 LEU A N 1
ATOM 671 C CA . LEU A 1 81 ? -11.659 9.521 -7.284 1.00 53.09 81 LEU A CA 1
ATOM 672 C C . LEU A 1 81 ? -10.858 10.601 -8.040 1.00 53.09 81 LEU A C 1
ATOM 674 O O . LEU A 1 81 ? -10.146 10.290 -8.994 1.00 53.09 81 LEU A O 1
ATOM 678 N N . SER A 1 82 ? -10.892 11.857 -7.575 1.00 58.66 82 SER A N 1
ATOM 679 C CA . SER A 1 82 ? -10.120 12.956 -8.182 1.00 58.66 82 SER A CA 1
ATOM 680 C C . SER A 1 82 ? -8.608 12.800 -7.950 1.00 58.66 82 SER A C 1
ATOM 682 O O . SER A 1 82 ? -7.799 13.001 -8.863 1.00 58.66 82 SER A O 1
ATOM 684 N N . ALA A 1 83 ? -8.212 12.342 -6.756 1.00 61.81 83 ALA A N 1
ATOM 685 C CA . ALA A 1 83 ? -6.809 12.092 -6.422 1.00 61.81 83 ALA A CA 1
ATOM 686 C C . ALA A 1 83 ? -6.213 10.915 -7.218 1.00 61.81 83 ALA A C 1
ATOM 688 O O . ALA A 1 83 ? -5.052 10.978 -7.634 1.00 61.81 83 ALA A O 1
ATOM 689 N N . LEU A 1 84 ? -7.001 9.865 -7.477 1.00 61.56 84 LEU A N 1
ATOM 690 C CA . LEU A 1 84 ? -6.589 8.739 -8.320 1.00 61.56 84 LEU A CA 1
ATOM 691 C C . LEU A 1 84 ? -6.483 9.132 -9.798 1.00 61.56 84 LEU A C 1
ATOM 693 O O . LEU A 1 84 ? -5.479 8.800 -10.426 1.00 61.56 84 LEU A O 1
ATOM 697 N N . ASN A 1 85 ? -7.437 9.900 -10.336 1.00 66.06 85 ASN A N 1
ATOM 698 C CA . ASN A 1 85 ? -7.373 10.383 -11.721 1.00 66.06 85 ASN A CA 1
ATOM 699 C C . ASN A 1 85 ? -6.166 11.313 -11.950 1.00 66.06 85 ASN A C 1
ATOM 701 O O . ASN A 1 85 ? -5.446 11.176 -12.935 1.00 66.06 85 ASN A O 1
ATOM 705 N N . THR A 1 86 ? -5.879 12.203 -10.994 1.00 69.44 86 THR A N 1
ATOM 706 C CA . THR A 1 86 ? -4.720 13.111 -11.065 1.00 69.44 86 THR A CA 1
ATOM 707 C C . THR A 1 86 ? -3.392 12.354 -10.972 1.00 69.44 86 THR A C 1
ATOM 709 O O . THR A 1 86 ? -2.446 12.655 -11.701 1.00 69.44 86 THR A O 1
ATOM 712 N N . LYS A 1 87 ? -3.290 11.335 -10.106 1.00 69.94 87 LYS A N 1
ATOM 713 C CA . LYS A 1 87 ? -2.082 10.495 -10.032 1.00 69.94 87 LYS A CA 1
ATOM 714 C C . LYS A 1 87 ? -1.903 9.646 -11.291 1.00 69.94 87 LYS A C 1
ATOM 716 O O . LYS A 1 87 ? -0.782 9.554 -11.787 1.00 69.94 87 LYS A O 1
ATOM 721 N N . ALA A 1 88 ? -2.981 9.074 -11.827 1.00 77.06 88 ALA A N 1
ATOM 722 C CA . ALA A 1 88 ? -2.948 8.278 -13.050 1.00 77.06 88 ALA A CA 1
ATOM 723 C C . ALA A 1 88 ? -2.596 9.121 -14.289 1.00 77.06 88 ALA A C 1
ATOM 725 O O . ALA A 1 88 ? -1.780 8.685 -15.102 1.00 77.06 88 ALA A O 1
ATOM 726 N N . SER A 1 89 ? -3.133 10.341 -14.416 1.00 77.69 89 SER A N 1
ATOM 727 C CA . SER A 1 89 ? -2.816 11.231 -15.542 1.00 77.69 89 SER A CA 1
ATOM 728 C C . SER A 1 89 ? -1.358 11.698 -15.507 1.00 77.69 89 SER A C 1
ATOM 730 O O . SER A 1 89 ? -0.680 11.669 -16.536 1.00 77.69 89 SER A O 1
ATOM 732 N N . ASN A 1 90 ? -0.831 12.021 -14.319 1.00 80.62 90 ASN A N 1
ATOM 733 C CA . ASN A 1 90 ? 0.579 12.363 -14.139 1.00 80.62 90 ASN A CA 1
ATOM 734 C C . ASN A 1 90 ? 1.493 11.186 -14.499 1.00 80.62 90 ASN A C 1
ATOM 736 O O . ASN A 1 90 ? 2.446 11.364 -15.254 1.00 80.62 90 ASN A O 1
ATOM 740 N N . LEU A 1 91 ? 1.179 9.972 -14.036 1.00 82.62 91 LEU A N 1
ATOM 741 C CA . LEU A 1 91 ? 1.918 8.757 -14.403 1.00 82.62 91 LEU A CA 1
ATOM 742 C C . LEU A 1 91 ? 1.893 8.492 -15.911 1.00 82.62 91 LEU A C 1
ATOM 744 O O . LEU A 1 91 ? 2.933 8.192 -16.489 1.00 82.62 91 LEU A O 1
ATOM 748 N N . SER A 1 92 ? 0.733 8.641 -16.554 1.00 85.81 92 SER A N 1
ATOM 749 C CA . SER A 1 92 ? 0.590 8.473 -18.004 1.00 85.81 92 SER A CA 1
ATOM 750 C C . SER A 1 92 ? 1.427 9.495 -18.782 1.00 85.81 92 SER A C 1
ATOM 752 O O . SER A 1 92 ? 2.146 9.131 -19.714 1.00 85.81 92 SER A O 1
ATOM 754 N N . SER A 1 93 ? 1.409 10.760 -18.354 1.00 85.75 93 SER A N 1
ATOM 755 C CA . SER A 1 93 ? 2.210 11.833 -18.952 1.00 85.75 93 SER A CA 1
ATOM 756 C C . SER A 1 93 ? 3.716 11.587 -18.790 1.00 85.75 93 SER A C 1
ATOM 758 O O . SER A 1 93 ? 4.464 11.649 -19.769 1.00 85.75 93 SER A O 1
ATOM 760 N N . LEU A 1 94 ? 4.163 11.207 -17.585 1.00 83.75 94 LEU A N 1
ATOM 761 C CA . LEU A 1 94 ? 5.557 10.840 -17.320 1.00 83.75 94 LEU A CA 1
ATOM 762 C C . LEU A 1 94 ? 5.991 9.622 -18.141 1.00 83.75 94 LEU A C 1
ATOM 764 O O . LEU A 1 94 ? 7.047 9.664 -18.766 1.00 83.75 94 LEU A O 1
ATOM 768 N N . ALA A 1 95 ? 5.179 8.566 -18.206 1.00 83.69 95 ALA A N 1
ATOM 769 C CA . ALA A 1 95 ? 5.482 7.376 -18.999 1.00 83.69 95 ALA A CA 1
ATOM 770 C C . ALA A 1 95 ? 5.622 7.704 -20.494 1.00 83.69 95 ALA A C 1
ATOM 772 O O . ALA A 1 95 ? 6.565 7.249 -21.141 1.00 83.69 95 ALA A O 1
ATOM 773 N N . LYS A 1 96 ? 4.738 8.553 -21.034 1.00 84.12 96 LYS A N 1
ATOM 774 C CA . LYS A 1 96 ? 4.798 9.005 -22.431 1.00 84.12 96 LYS A CA 1
ATOM 775 C C . LYS A 1 96 ? 6.048 9.848 -22.704 1.00 84.12 96 LYS A C 1
ATOM 777 O O . LYS A 1 96 ? 6.668 9.694 -23.756 1.00 84.12 96 LYS A O 1
ATOM 782 N N . LYS A 1 97 ? 6.461 10.683 -21.744 1.00 86.06 97 LYS A N 1
ATOM 783 C CA . LYS A 1 97 ? 7.716 11.442 -21.816 1.00 86.06 97 LYS A CA 1
ATOM 784 C C . LYS A 1 97 ? 8.937 10.518 -21.796 1.00 86.06 97 LYS A C 1
ATOM 786 O O . LYS A 1 97 ? 9.751 10.601 -22.707 1.00 86.06 97 LYS A O 1
ATOM 791 N N . TYR A 1 98 ? 9.017 9.576 -20.853 1.00 79.69 98 TYR A N 1
ATOM 792 C CA . TYR A 1 98 ? 10.101 8.585 -20.803 1.00 79.69 98 TYR A CA 1
ATOM 793 C C . TYR A 1 98 ? 10.177 7.734 -22.076 1.00 79.69 98 TYR A C 1
ATOM 795 O O . TYR A 1 98 ? 11.270 7.473 -22.575 1.00 79.69 98 TYR A O 1
ATOM 803 N N . GLN A 1 99 ? 9.032 7.340 -22.640 1.00 82.38 99 GLN A N 1
ATOM 804 C CA . GLN A 1 99 ? 8.977 6.626 -23.915 1.00 82.38 99 GLN A CA 1
ATOM 805 C C . GLN A 1 99 ? 9.539 7.476 -25.065 1.00 82.38 99 GLN A C 1
ATOM 807 O O . GLN A 1 99 ? 10.307 6.969 -25.885 1.00 82.38 99 GLN A O 1
ATOM 812 N N . SER A 1 100 ? 9.172 8.759 -25.128 1.00 79.19 100 SER A N 1
ATOM 813 C CA . SER A 1 100 ? 9.678 9.693 -26.139 1.00 79.19 100 SER A CA 1
ATOM 814 C C . SER A 1 100 ? 11.183 9.929 -25.996 1.00 79.19 100 SER A C 1
ATOM 816 O O . SER A 1 100 ? 11.911 9.829 -26.984 1.00 79.19 100 SER A O 1
ATOM 818 N N . ASP A 1 101 ? 11.660 10.173 -24.775 1.00 81.31 101 ASP A N 1
ATOM 819 C CA . ASP A 1 101 ? 13.072 10.436 -24.486 1.00 81.31 101 ASP A CA 1
ATOM 820 C C . ASP A 1 101 ? 13.939 9.207 -24.798 1.00 81.31 101 ASP A C 1
ATOM 822 O O . ASP A 1 101 ? 14.969 9.321 -25.466 1.00 81.31 101 ASP A O 1
ATOM 826 N N . ALA A 1 102 ? 13.487 8.006 -24.420 1.00 75.75 102 ALA A N 1
ATOM 827 C CA . ALA A 1 102 ? 14.164 6.758 -24.767 1.00 75.75 102 ALA A CA 1
ATOM 828 C C . ALA A 1 102 ? 14.229 6.545 -26.288 1.00 75.75 102 ALA A C 1
ATOM 830 O O . ALA A 1 102 ? 15.268 6.143 -26.820 1.00 75.75 102 ALA A O 1
ATOM 831 N N . LYS A 1 103 ? 13.144 6.859 -27.011 1.00 74.31 103 LYS A N 1
ATOM 832 C CA . LYS A 1 103 ? 13.108 6.754 -28.474 1.00 74.31 103 LYS A CA 1
ATOM 833 C C . LYS A 1 103 ? 14.050 7.765 -29.136 1.00 74.31 103 LYS A C 1
ATOM 835 O O . LYS A 1 103 ? 14.766 7.379 -30.055 1.00 74.31 103 LYS A O 1
ATOM 840 N N . TYR A 1 104 ? 14.097 9.008 -28.652 1.00 77.75 104 TYR A N 1
ATOM 841 C CA . TYR A 1 104 ? 14.985 10.062 -29.160 1.00 77.75 104 TYR A CA 1
ATOM 842 C C . TYR A 1 104 ? 16.472 9.740 -28.943 1.00 77.75 104 TYR A C 1
ATOM 844 O O . TYR A 1 104 ? 17.295 9.912 -29.844 1.00 77.75 104 TYR A O 1
ATOM 852 N N . LEU A 1 105 ? 16.829 9.216 -27.768 1.00 74.12 105 LEU A N 1
ATOM 853 C CA . LEU A 1 105 ? 18.201 8.791 -27.483 1.00 74.12 105 LEU A CA 1
ATOM 854 C C . LEU A 1 105 ? 18.612 7.590 -28.345 1.00 74.12 105 LEU A C 1
ATOM 856 O O . LEU A 1 105 ? 19.730 7.561 -28.868 1.00 74.12 105 LEU A O 1
ATOM 860 N N . ASN A 1 106 ? 17.705 6.628 -28.543 1.00 78.81 106 ASN A N 1
ATOM 861 C CA . ASN A 1 106 ? 17.980 5.446 -29.355 1.00 78.81 106 ASN A CA 1
ATOM 862 C C . ASN A 1 106 ? 18.167 5.791 -30.842 1.00 78.81 106 ASN A C 1
ATOM 864 O O . ASN A 1 106 ? 19.116 5.315 -31.466 1.00 78.81 106 ASN A O 1
ATOM 868 N N . THR A 1 107 ? 17.324 6.661 -31.412 1.00 75.25 107 THR A N 1
ATOM 869 C CA . THR A 1 107 ? 17.471 7.083 -32.815 1.00 75.25 107 THR A CA 1
ATOM 870 C C . THR A 1 107 ? 18.756 7.875 -33.029 1.00 75.25 107 THR A C 1
ATOM 872 O O . THR A 1 107 ? 19.500 7.582 -33.964 1.00 75.25 107 THR A O 1
ATOM 875 N N . ARG A 1 108 ? 19.085 8.821 -32.140 1.00 78.25 108 ARG A N 1
ATOM 876 C CA . ARG A 1 108 ? 20.324 9.605 -32.249 1.00 78.25 108 ARG A CA 1
ATOM 877 C C . ARG A 1 108 ? 21.576 8.731 -32.145 1.00 78.25 108 ARG A C 1
ATOM 879 O O . ARG A 1 108 ? 22.505 8.916 -32.929 1.00 78.25 108 ARG A O 1
ATOM 886 N N . SER A 1 109 ? 21.605 7.769 -31.218 1.00 74.56 109 SER A N 1
ATOM 887 C CA . SER A 1 109 ? 22.734 6.837 -31.088 1.00 74.56 109 SER A CA 1
ATOM 888 C C . SER A 1 109 ? 22.882 5.943 -32.323 1.00 74.56 109 SER A C 1
ATOM 890 O O . SER A 1 109 ? 24.001 5.730 -32.787 1.00 74.56 109 SER A O 1
ATOM 892 N N . ALA A 1 110 ? 21.772 5.474 -32.901 1.00 77.75 110 ALA A N 1
ATOM 893 C CA . ALA A 1 110 ? 21.791 4.677 -34.125 1.00 77.75 110 ALA A CA 1
ATOM 894 C C . ALA A 1 110 ? 22.368 5.460 -35.317 1.00 77.75 110 ALA A C 1
ATOM 896 O O . ALA A 1 110 ? 23.261 4.956 -35.999 1.00 77.75 110 ALA A O 1
ATOM 897 N N . TYR A 1 111 ? 21.935 6.711 -35.521 1.00 84.81 111 TYR A N 1
ATOM 898 C CA . TYR A 1 111 ? 22.488 7.573 -36.572 1.00 84.81 111 TYR A CA 1
ATOM 899 C C . TYR A 1 111 ? 23.977 7.868 -36.363 1.00 84.81 111 TYR A C 1
ATOM 901 O O . TYR A 1 111 ? 24.753 7.778 -37.312 1.00 84.81 111 TYR A O 1
ATOM 909 N N . ALA A 1 112 ? 24.399 8.160 -35.129 1.00 85.00 112 ALA A N 1
ATOM 910 C CA . ALA A 1 112 ? 25.808 8.402 -34.820 1.00 85.00 112 ALA A CA 1
ATOM 911 C C . ALA A 1 112 ? 26.686 7.166 -35.094 1.00 85.00 112 ALA A C 1
ATOM 913 O O . ALA A 1 112 ? 27.761 7.292 -35.681 1.00 85.00 112 ALA A O 1
ATOM 914 N N . LYS A 1 113 ? 26.216 5.962 -34.731 1.00 88.06 113 LYS A N 1
ATOM 915 C CA . LYS A 1 113 ? 26.916 4.697 -35.016 1.00 88.06 113 LYS A CA 1
ATOM 916 C C . LYS A 1 113 ? 27.019 4.421 -36.518 1.00 88.06 113 LYS A C 1
ATOM 918 O O . LYS A 1 113 ? 28.079 4.014 -36.987 1.00 88.06 113 LYS A O 1
ATOM 923 N N . LEU A 1 114 ? 25.947 4.670 -37.273 1.00 90.06 114 LEU A N 1
ATOM 924 C CA . LEU A 1 114 ? 25.929 4.473 -38.724 1.00 90.06 114 LEU A CA 1
ATOM 925 C C . LEU A 1 114 ? 26.865 5.454 -39.444 1.00 90.06 114 LEU A C 1
ATOM 927 O O . LEU A 1 114 ? 27.616 5.044 -40.326 1.00 90.06 114 LEU A O 1
ATOM 931 N N . ALA A 1 115 ? 26.879 6.724 -39.031 1.00 91.94 115 ALA A N 1
ATOM 932 C CA . ALA A 1 115 ? 27.796 7.723 -39.573 1.00 91.94 115 ALA A CA 1
ATOM 933 C C . ALA A 1 115 ? 29.268 7.356 -39.312 1.00 91.94 115 ALA A C 1
ATOM 935 O O . ALA A 1 115 ? 30.085 7.420 -40.228 1.00 91.94 115 ALA A O 1
ATOM 936 N N . ALA A 1 116 ? 29.603 6.904 -38.098 1.00 92.75 116 ALA A N 1
ATOM 937 C CA . ALA A 1 116 ? 30.956 6.452 -37.771 1.00 92.75 116 ALA A CA 1
ATOM 938 C C . ALA A 1 116 ? 31.395 5.250 -38.631 1.00 92.75 116 ALA A C 1
ATOM 940 O O . ALA A 1 116 ? 32.506 5.247 -39.159 1.00 92.75 116 ALA A O 1
ATOM 941 N N . MET A 1 117 ? 30.508 4.268 -38.839 1.00 92.88 117 MET A N 1
ATOM 942 C CA . MET A 1 117 ? 30.755 3.126 -39.733 1.00 92.88 117 MET A CA 1
ATOM 943 C C . MET A 1 117 ? 31.023 3.566 -41.179 1.00 92.88 117 MET A C 1
ATOM 945 O O . MET A 1 117 ? 31.950 3.064 -41.812 1.00 92.88 117 MET A O 1
ATOM 949 N N . ALA A 1 118 ? 30.249 4.524 -41.698 1.00 94.31 118 ALA A N 1
ATOM 950 C CA . ALA A 1 118 ? 30.426 5.036 -43.056 1.00 94.31 118 ALA A CA 1
ATOM 951 C C . ALA A 1 118 ? 31.783 5.737 -43.244 1.00 94.31 118 ALA A C 1
ATOM 953 O O . ALA A 1 118 ? 32.438 5.533 -44.264 1.00 94.31 118 ALA A O 1
ATOM 954 N N . VAL A 1 119 ? 32.235 6.513 -42.252 1.00 95.56 119 VAL A N 1
ATOM 955 C CA . VAL A 1 119 ? 33.548 7.179 -42.290 1.00 95.56 119 VAL A CA 1
ATOM 956 C C . VAL A 1 119 ? 34.685 6.156 -42.321 1.00 95.56 119 VAL A C 1
ATOM 958 O O . VAL A 1 119 ? 35.593 6.298 -43.134 1.00 95.56 119 VAL A O 1
ATOM 961 N N . VAL A 1 120 ? 34.619 5.103 -41.498 1.00 95.12 120 VAL A N 1
ATOM 962 C CA . VAL A 1 120 ? 35.637 4.034 -41.477 1.00 95.12 120 VAL A CA 1
ATOM 963 C C . VAL A 1 120 ? 35.675 3.260 -42.799 1.00 95.12 120 VAL A C 1
ATOM 965 O O . VAL A 1 120 ? 36.749 2.928 -43.296 1.00 95.12 120 VAL A O 1
ATOM 968 N N . LEU A 1 121 ? 34.515 2.988 -43.402 1.00 95.00 121 LEU A N 1
ATOM 969 C CA . LEU A 1 121 ? 34.462 2.347 -44.717 1.00 95.00 121 LEU A CA 1
ATOM 970 C C . LEU A 1 121 ? 35.056 3.241 -45.808 1.00 95.00 121 LEU A C 1
ATOM 972 O O . LEU A 1 121 ? 35.824 2.757 -46.635 1.00 95.00 121 LEU A O 1
ATOM 976 N N . LEU A 1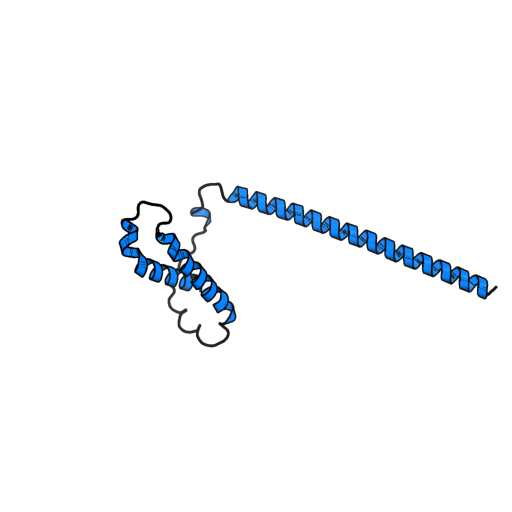 122 ? 34.750 4.541 -45.801 1.00 95.25 122 LEU A N 1
ATOM 977 C CA . LEU A 1 122 ? 35.315 5.487 -46.764 1.00 95.25 122 LEU A CA 1
ATOM 978 C C . LEU A 1 122 ? 36.837 5.596 -46.638 1.00 95.25 122 LEU A C 1
ATOM 980 O O . LEU A 1 122 ? 37.526 5.572 -47.657 1.00 95.25 122 LEU A O 1
ATOM 984 N N . THR A 1 123 ? 37.375 5.674 -45.418 1.00 93.75 123 THR A N 1
ATOM 985 C CA . THR A 1 123 ? 38.830 5.729 -45.215 1.00 93.75 123 THR A CA 1
ATOM 986 C C . THR A 1 123 ? 39.513 4.440 -45.669 1.00 93.75 123 THR A C 1
ATOM 988 O O . THR A 1 123 ? 40.541 4.520 -46.340 1.00 93.75 123 THR A O 1
ATOM 991 N N . LEU A 1 124 ? 38.927 3.267 -45.400 1.00 94.44 124 LEU A N 1
ATOM 992 C CA . LEU A 1 124 ? 39.427 1.983 -45.908 1.00 94.44 124 LEU A CA 1
ATOM 993 C C . LEU A 1 124 ? 39.416 1.916 -47.438 1.00 94.44 124 LEU A C 1
ATOM 995 O O . LEU A 1 124 ? 40.410 1.503 -48.031 1.00 94.44 124 LEU A O 1
ATOM 999 N N . ILE A 1 125 ? 38.329 2.348 -48.084 1.00 94.38 125 ILE A N 1
ATOM 1000 C CA . ILE A 1 125 ? 38.225 2.363 -49.550 1.00 94.38 125 ILE A CA 1
ATOM 1001 C C . ILE A 1 125 ? 39.316 3.252 -50.153 1.00 94.38 125 ILE A C 1
ATOM 1003 O O . ILE A 1 125 ? 39.985 2.832 -51.094 1.00 94.38 125 ILE A O 1
ATOM 1007 N N . ILE A 1 126 ? 39.534 4.451 -49.602 1.00 93.88 126 ILE A N 1
ATOM 1008 C CA . ILE A 1 126 ? 40.593 5.360 -50.064 1.00 93.88 126 ILE A CA 1
ATOM 1009 C C . ILE A 1 126 ? 41.970 4.711 -49.897 1.00 93.88 126 ILE A C 1
ATOM 1011 O O . ILE A 1 126 ? 42.777 4.759 -50.823 1.00 93.88 126 ILE A O 1
ATOM 1015 N N . TYR A 1 127 ? 42.222 4.071 -48.754 1.00 94.31 127 TYR A N 1
ATOM 1016 C CA . TYR A 1 127 ? 43.507 3.437 -48.465 1.00 94.31 127 TYR A CA 1
ATOM 1017 C C . TYR A 1 127 ? 43.808 2.281 -49.424 1.00 94.31 127 TYR A C 1
ATOM 1019 O O . TYR A 1 127 ? 44.886 2.226 -50.008 1.00 94.31 127 TYR A O 1
ATOM 1027 N N . VAL A 1 128 ? 42.833 1.398 -49.659 1.00 93.94 128 VAL A N 1
ATOM 1028 C CA . VAL A 1 128 ? 42.966 0.290 -50.618 1.00 93.94 128 VAL A CA 1
ATOM 1029 C C . VAL A 1 128 ? 43.161 0.821 -52.037 1.00 93.94 128 VAL A C 1
ATOM 1031 O O . VAL A 1 128 ? 44.014 0.322 -52.763 1.00 93.94 128 VAL A O 1
ATOM 1034 N N . ARG A 1 129 ? 42.418 1.861 -52.432 1.00 92.25 129 ARG A N 1
ATOM 1035 C CA . ARG A 1 129 ? 42.514 2.447 -53.775 1.00 92.25 129 ARG A CA 1
ATOM 1036 C C . ARG A 1 129 ? 43.856 3.140 -54.015 1.00 92.25 129 ARG A C 1
ATOM 1038 O O . ARG A 1 129 ? 44.309 3.133 -55.149 1.00 92.25 129 ARG A O 1
ATOM 1045 N N . PHE A 1 130 ? 44.473 3.719 -52.984 1.00 90.75 130 PHE A N 1
ATOM 1046 C CA . PHE A 1 130 ? 45.811 4.317 -53.062 1.00 90.75 130 PHE A CA 1
ATOM 1047 C C . PHE A 1 130 ? 46.935 3.275 -52.983 1.00 90.75 130 PHE A C 1
ATOM 1049 O O . PHE A 1 130 ? 47.997 3.498 -53.539 1.00 90.75 130 PHE A O 1
ATOM 1056 N N . TRP A 1 131 ? 46.719 2.144 -52.307 1.00 88.81 131 TRP A N 1
ATOM 1057 C CA . TRP A 1 131 ? 47.712 1.067 -52.224 1.00 88.81 131 TRP A CA 1
ATOM 1058 C C . TRP A 1 131 ? 47.738 0.169 -53.472 1.00 88.81 131 TRP A C 1
ATOM 1060 O O . TRP A 1 131 ? 48.771 -0.414 -53.788 1.00 88.81 131 TRP A O 1
ATOM 1070 N N . TRP A 1 132 ? 46.611 0.047 -54.181 1.00 78.62 132 TRP A N 1
ATOM 1071 C CA . TRP A 1 132 ? 46.517 -0.729 -55.425 1.00 78.62 132 TRP A CA 1
ATOM 1072 C C . TRP A 1 132 ? 46.966 0.062 -56.671 1.00 78.62 132 TRP A C 1
ATOM 1074 O O . TRP A 1 132 ? 47.200 -0.543 -57.716 1.00 78.62 132 TRP A O 1
ATOM 1084 N N . LEU A 1 133 ? 47.050 1.395 -56.587 1.00 69.81 133 LEU A N 1
ATOM 1085 C CA . LEU A 1 133 ? 47.498 2.275 -57.674 1.00 69.81 133 LEU A CA 1
ATOM 1086 C C . LEU A 1 133 ? 49.002 2.550 -57.564 1.00 69.81 133 LEU A C 1
ATOM 1088 O O . LEU A 1 133 ? 49.661 2.557 -58.625 1.00 69.81 133 LEU A O 1
#

pLDDT: mean 77.18, std 16.35, range [46.84, 95.56]

Organism: Knipowitschia caucasica (NCBI:txid637954)

Sequence (133 aa):
MAFGYLDDLHSRFYDQYGRKVRSVTRPYTFIEFDNYIQKAKKMFADSRARRNLSSINTELQDVQRIMVANIEEVLQRGEALSALNTKASNLSSLAKKYQSDAKYLNTRSAYAKLAAMAVVLLTLIIYVRFWWL